Protein AF-A0A520HMT9-F1 (afdb_monomer_lite)

Foldseek 3Di:
DDDDDPPPPPPQPPPPAQDLVVLVVLLVVLLVLLLVLQVVVLPDDDPCNPDDDGSNRVSVVVVVVLVVVQQVVLQVQLVVVPPDPSSVRSSSVSSSVSSNLSSVCSVCSSVVHHRD

Secondary structure (DSSP, 8-state):
----------PPPPTTS--HHHHHHHHHHHHHHHHHHHHHHHTS--TTTTSS--HHHHHHHHHHHHHHHHHHHHHHHHGGGTTSHHHHHHHHHHHHHHHHHHHHHHHHHHTTPPP-

Radius of gyration: 19.1 Å; chains: 1; bounding box: 45×29×65 Å

pLDDT: mean 87.56, std 16.98, range [36.69, 98.88]

Structure (mmCIF, N/CA/C/O backbone):
data_AF-A0A520HMT9-F1
#
_entry.id   AF-A0A520HMT9-F1
#
loop_
_atom_site.group_PDB
_atom_site.id
_atom_site.type_symbol
_atom_site.label_atom_id
_atom_site.label_alt_id
_atom_site.label_comp_id
_atom_site.label_asym_id
_atom_site.label_entity_id
_atom_site.label_seq_id
_atom_site.pdbx_PDB_ins_code
_atom_site.Cartn_x
_atom_site.Cartn_y
_atom_site.Cartn_z
_atom_site.occupancy
_atom_site.B_iso_or_equiv
_atom_site.auth_seq_id
_atom_site.auth_comp_id
_atom_site.auth_asym_id
_atom_site.auth_atom_id
_atom_site.pdbx_PDB_model_num
ATOM 1 N N . MET A 1 1 ? -28.204 15.637 -37.357 1.00 43.72 1 MET A N 1
ATOM 2 C CA . MET A 1 1 ? -26.754 15.341 -37.318 1.00 43.72 1 MET A CA 1
ATOM 3 C C . MET A 1 1 ? -26.450 14.581 -36.034 1.00 43.72 1 MET A C 1
ATOM 5 O O . MET A 1 1 ? -26.127 15.178 -35.021 1.00 43.72 1 MET A O 1
ATOM 9 N N . MET A 1 2 ? -26.650 13.264 -36.069 1.00 44.16 2 MET A N 1
ATOM 10 C CA . MET A 1 2 ? -26.263 12.314 -35.024 1.00 44.16 2 MET A CA 1
ATOM 11 C C . MET A 1 2 ? -25.435 11.247 -35.721 1.00 44.16 2 MET A C 1
ATOM 13 O O . MET A 1 2 ? -26.034 10.404 -36.373 1.00 44.16 2 MET A O 1
ATOM 17 N N . ILE A 1 3 ? -24.105 11.282 -35.621 1.00 45.22 3 ILE A N 1
ATOM 18 C CA . ILE A 1 3 ? -23.273 10.111 -35.923 1.00 45.22 3 ILE A CA 1
ATOM 19 C C . ILE A 1 3 ? -22.079 10.097 -34.953 1.00 45.22 3 ILE A C 1
ATOM 21 O O . ILE A 1 3 ? -21.152 10.888 -35.072 1.00 45.22 3 ILE A O 1
ATOM 25 N N . LEU A 1 4 ? -22.197 9.169 -34.000 1.00 36.69 4 LEU A N 1
ATOM 26 C CA . LEU A 1 4 ? -21.187 8.417 -33.252 1.00 36.69 4 LEU A CA 1
ATOM 27 C C . LEU A 1 4 ? -20.144 9.149 -32.389 1.00 36.69 4 LEU A C 1
ATOM 29 O O . LEU A 1 4 ? -19.078 9.560 -32.834 1.00 36.69 4 LEU A O 1
ATOM 33 N N . ALA A 1 5 ? -20.409 9.087 -31.081 1.00 45.16 5 ALA A N 1
ATOM 34 C CA . ALA A 1 5 ? -19.392 8.970 -30.050 1.00 45.16 5 ALA A CA 1
ATOM 35 C C . ALA A 1 5 ? -18.474 7.775 -30.362 1.00 45.16 5 ALA A C 1
ATOM 37 O O . ALA A 1 5 ? -18.875 6.614 -30.258 1.00 45.16 5 ALA A O 1
ATOM 38 N N . THR A 1 6 ? -17.235 8.062 -30.748 1.00 50.84 6 THR A N 1
ATOM 39 C CA . THR A 1 6 ? -16.147 7.090 -30.754 1.00 50.84 6 THR A CA 1
ATOM 40 C C . THR A 1 6 ? -15.857 6.694 -29.313 1.00 50.84 6 THR A C 1
ATOM 42 O O . THR A 1 6 ? -15.134 7.360 -28.575 1.00 50.84 6 THR A O 1
ATOM 45 N N . LEU A 1 7 ? -16.471 5.580 -28.917 1.00 42.34 7 LEU A N 1
ATOM 46 C CA . LEU A 1 7 ? -16.046 4.749 -27.806 1.00 42.34 7 LEU A CA 1
ATOM 47 C C . LEU A 1 7 ? -14.549 4.461 -28.007 1.00 42.34 7 LEU A C 1
ATOM 49 O O . LEU A 1 7 ? -14.171 3.598 -28.801 1.00 42.34 7 LEU A O 1
ATOM 53 N N . LEU A 1 8 ? -13.681 5.186 -27.301 1.00 47.25 8 LEU A N 1
ATOM 54 C CA . LEU A 1 8 ? -12.356 4.671 -26.998 1.00 47.25 8 LEU A CA 1
ATOM 55 C C . LEU A 1 8 ? -12.604 3.483 -26.06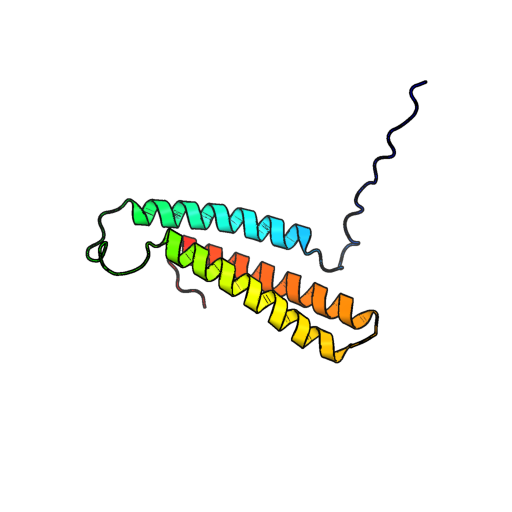8 1.00 47.25 8 LEU A C 1
ATOM 57 O O . LEU A 1 8 ? -12.751 3.630 -24.855 1.00 47.25 8 LEU A O 1
ATOM 61 N N . LEU A 1 9 ? -12.735 2.299 -26.662 1.00 48.59 9 LEU A N 1
ATOM 62 C CA . LEU A 1 9 ? -12.586 1.051 -25.943 1.00 48.59 9 LEU A CA 1
ATOM 63 C C . LEU A 1 9 ? -11.199 1.141 -25.301 1.00 48.59 9 LEU A C 1
ATOM 65 O O . LEU A 1 9 ? -10.186 1.121 -26.001 1.00 48.59 9 LEU A O 1
ATOM 69 N N . ALA A 1 10 ? -11.135 1.325 -23.984 1.00 57.28 10 ALA A N 1
ATOM 70 C CA . ALA A 1 10 ? -9.899 1.116 -23.256 1.00 57.28 10 ALA A CA 1
ATOM 71 C C . ALA A 1 10 ? -9.562 -0.365 -23.444 1.00 57.28 10 ALA A C 1
ATOM 73 O O . ALA A 1 10 ? -10.097 -1.215 -22.735 1.00 57.28 10 ALA A O 1
ATOM 74 N N . ALA A 1 11 ? -8.764 -0.677 -24.468 1.00 58.16 11 ALA A N 1
ATOM 75 C CA . ALA A 1 11 ? -8.310 -2.029 -24.720 1.00 58.16 11 ALA A CA 1
ATOM 76 C C . ALA A 1 11 ? -7.674 -2.529 -23.420 1.00 58.16 11 ALA A C 1
ATOM 78 O O . ALA A 1 11 ? -6.743 -1.913 -22.885 1.00 58.16 11 ALA A O 1
ATOM 79 N N . ALA A 1 12 ? -8.244 -3.599 -22.865 1.00 59.16 12 ALA A N 1
ATOM 80 C CA . ALA A 1 12 ? -7.603 -4.310 -21.778 1.00 59.16 12 ALA A CA 1
ATOM 81 C C . ALA A 1 12 ? -6.196 -4.704 -22.261 1.00 59.16 12 ALA A C 1
ATOM 83 O O . ALA A 1 12 ? -6.040 -5.045 -23.440 1.00 59.16 12 ALA A O 1
ATOM 84 N N . PRO A 1 13 ? -5.163 -4.596 -21.410 1.00 60.22 13 PRO A N 1
ATOM 85 C CA . PRO A 1 13 ? -3.822 -5.001 -21.805 1.00 60.22 13 PRO A CA 1
ATOM 86 C C . PRO A 1 13 ? -3.855 -6.455 -22.315 1.00 60.22 13 PRO A C 1
ATOM 88 O O . PRO A 1 13 ? -4.628 -7.264 -21.792 1.00 60.22 13 PRO A O 1
ATOM 91 N N . PRO A 1 14 ? -3.070 -6.799 -23.350 1.00 60.44 14 PRO A N 1
ATOM 92 C CA . PRO A 1 14 ? -3.039 -8.156 -23.884 1.00 60.44 14 PRO A CA 1
ATOM 93 C C . PRO A 1 14 ? -2.680 -9.159 -22.784 1.00 60.44 14 PRO A C 1
ATOM 95 O O . PRO A 1 14 ? -1.925 -8.851 -21.858 1.00 60.44 14 PRO A O 1
ATOM 98 N N . SER A 1 15 ? -3.236 -10.366 -22.894 1.00 54.28 15 SER A N 1
ATOM 99 C CA . SER A 1 15 ? -3.050 -11.456 -21.937 1.00 54.28 15 SER A CA 1
ATOM 100 C C . SER A 1 15 ? -1.558 -11.682 -21.656 1.00 54.28 15 SER A C 1
ATOM 102 O O . SER A 1 15 ? -0.804 -12.040 -22.556 1.00 54.28 15 SER A O 1
ATOM 104 N N . GLY A 1 16 ? -1.135 -11.436 -20.412 1.00 60.06 16 GLY A N 1
ATOM 105 C CA . GLY A 1 16 ? 0.257 -11.580 -19.967 1.00 60.06 16 GLY A CA 1
ATOM 106 C C . GLY A 1 16 ? 1.010 -10.269 -19.698 1.00 60.06 16 GLY A C 1
ATOM 107 O O . GLY A 1 16 ? 2.069 -10.317 -19.078 1.00 60.06 16 GLY A O 1
ATOM 108 N N . MET A 1 17 ? 0.482 -9.100 -20.084 1.00 69.75 17 MET A N 1
ATOM 109 C CA . MET A 1 17 ? 1.046 -7.818 -19.635 1.00 69.75 17 MET A CA 1
ATOM 110 C C . MET A 1 17 ? 0.599 -7.471 -18.205 1.00 69.75 17 MET A C 1
ATOM 112 O O . MET A 1 17 ? -0.545 -7.759 -17.841 1.00 69.75 17 MET A O 1
ATOM 116 N N . PRO A 1 18 ? 1.451 -6.802 -17.401 1.00 81.56 18 PRO A N 1
ATOM 117 C CA . PRO A 1 18 ? 1.057 -6.297 -16.090 1.00 81.56 18 PRO A CA 1
ATOM 118 C C . PRO A 1 18 ? -0.172 -5.378 -16.185 1.00 81.56 18 PRO A C 1
ATOM 120 O O . PRO A 1 18 ? -0.106 -4.300 -16.777 1.00 81.56 18 PRO A O 1
ATOM 123 N N . ASP A 1 19 ? -1.288 -5.784 -15.574 1.00 91.81 19 ASP A N 1
ATOM 124 C CA . ASP A 1 19 ? -2.497 -4.963 -15.460 1.00 91.81 19 ASP A CA 1
ATOM 125 C C . ASP A 1 19 ? -2.631 -4.389 -14.047 1.00 91.81 19 ASP A C 1
ATOM 127 O O . ASP A 1 19 ? -3.256 -4.971 -13.152 1.00 91.81 19 ASP A O 1
ATOM 131 N N . LEU A 1 20 ? -2.039 -3.210 -13.853 1.00 93.56 20 LEU A N 1
ATOM 132 C CA . LEU A 1 20 ? -2.124 -2.498 -12.582 1.00 93.56 20 LEU A CA 1
ATOM 133 C C . LEU A 1 20 ? -3.560 -2.086 -12.241 1.00 93.56 20 LEU A C 1
ATOM 135 O O . LEU A 1 20 ? -3.918 -2.098 -11.069 1.00 93.56 20 LEU A O 1
ATOM 139 N N . ARG A 1 21 ? -4.416 -1.787 -13.229 1.00 94.69 21 ARG A N 1
ATOM 140 C CA . ARG A 1 21 ? -5.805 -1.389 -12.948 1.00 94.69 21 ARG A CA 1
ATOM 141 C C . ARG A 1 21 ? -6.594 -2.548 -12.358 1.00 94.69 21 ARG A C 1
ATOM 143 O O . ARG A 1 21 ? -7.322 -2.359 -11.386 1.00 94.69 21 ARG A O 1
ATOM 150 N N . ALA A 1 22 ? -6.435 -3.746 -12.918 1.00 95.50 22 ALA A N 1
ATOM 151 C CA . ALA A 1 22 ? -7.073 -4.942 -12.382 1.00 95.50 22 ALA A CA 1
ATOM 152 C C . ALA A 1 22 ? -6.547 -5.291 -10.978 1.00 95.50 22 ALA A C 1
ATOM 154 O O . ALA A 1 22 ? -7.341 -5.632 -10.097 1.00 95.50 22 ALA A O 1
ATOM 155 N N . ALA A 1 23 ? -5.234 -5.180 -10.746 1.00 96.44 23 ALA A N 1
ATOM 156 C CA . ALA A 1 23 ? -4.639 -5.395 -9.426 1.00 96.44 23 ALA A CA 1
ATOM 157 C C . ALA A 1 23 ? -5.145 -4.370 -8.391 1.00 9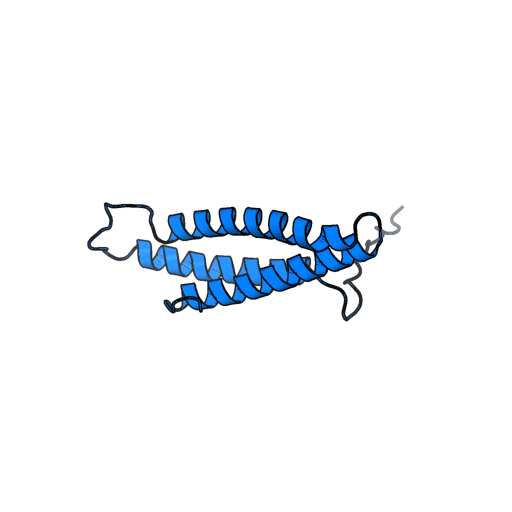6.44 23 ALA A C 1
ATOM 159 O O . ALA A 1 23 ? -5.605 -4.760 -7.317 1.00 96.44 23 ALA A O 1
ATOM 160 N N . ASP A 1 24 ? -5.164 -3.079 -8.735 1.00 97.81 24 ASP A N 1
ATOM 161 C CA . ASP A 1 24 ? -5.676 -2.010 -7.870 1.00 97.81 24 ASP A CA 1
ATOM 162 C C . ASP A 1 24 ? -7.175 -2.175 -7.586 1.00 97.81 24 ASP A C 1
ATOM 164 O O . ASP A 1 24 ? -7.630 -1.919 -6.470 1.00 97.81 24 ASP A O 1
ATOM 168 N N . ALA A 1 25 ? -7.969 -2.645 -8.553 1.00 98.19 25 ALA A N 1
ATOM 169 C CA . ALA A 1 25 ? -9.383 -2.937 -8.327 1.00 98.19 25 ALA A CA 1
ATOM 170 C C . ALA A 1 25 ? -9.574 -4.029 -7.258 1.00 98.19 25 ALA A C 1
ATOM 172 O O . ALA A 1 25 ? -10.402 -3.866 -6.354 1.00 98.19 25 ALA A O 1
ATOM 173 N N . ARG A 1 26 ? -8.773 -5.107 -7.311 1.00 98.25 26 ARG A N 1
ATOM 174 C CA . ARG A 1 26 ? -8.774 -6.171 -6.289 1.00 98.25 26 ARG A CA 1
ATOM 175 C C . ARG A 1 26 ? -8.318 -5.649 -4.928 1.00 98.25 26 ARG A C 1
ATOM 177 O O . ARG A 1 26 ? -8.988 -5.916 -3.928 1.00 98.25 26 ARG A O 1
ATOM 184 N N . LEU A 1 27 ? -7.231 -4.879 -4.893 1.00 98.69 27 LEU A N 1
ATOM 185 C CA . LEU A 1 27 ? -6.720 -4.245 -3.677 1.00 98.69 27 LEU A CA 1
ATOM 186 C C . LEU A 1 27 ? -7.781 -3.346 -3.039 1.00 98.69 27 LEU A C 1
ATOM 188 O O . LEU A 1 27 ? -8.050 -3.472 -1.850 1.00 98.69 27 LEU A O 1
ATOM 192 N N . ASN A 1 28 ? -8.426 -2.477 -3.815 1.00 98.69 28 ASN A N 1
ATOM 193 C CA . ASN A 1 28 ? -9.427 -1.541 -3.308 1.00 98.69 28 ASN A CA 1
ATOM 194 C C . ASN A 1 28 ? -10.685 -2.249 -2.796 1.00 98.69 28 ASN A C 1
ATOM 196 O O . ASN A 1 28 ? -11.253 -1.837 -1.782 1.00 98.69 28 ASN A O 1
ATOM 200 N N . ALA A 1 29 ? -11.124 -3.317 -3.469 1.00 98.75 29 ALA A N 1
ATOM 201 C CA . ALA A 1 29 ? -12.214 -4.154 -2.976 1.00 98.75 29 ALA A CA 1
ATOM 202 C C . ALA A 1 29 ? -11.860 -4.779 -1.621 1.00 98.75 29 ALA A C 1
ATOM 204 O O . ALA A 1 29 ? -12.638 -4.674 -0.671 1.00 98.75 29 ALA A O 1
ATOM 205 N N . GLN A 1 30 ? -10.657 -5.343 -1.509 1.00 98.81 30 GLN A N 1
ATOM 206 C CA . GLN A 1 30 ? -10.190 -5.933 -0.264 1.00 98.81 30 GLN A CA 1
ATOM 207 C C . GLN A 1 30 ? -9.992 -4.888 0.843 1.00 98.81 30 GLN A C 1
ATOM 209 O O . GLN A 1 30 ? -10.412 -5.116 1.971 1.00 98.81 30 GLN A O 1
ATOM 214 N N . TYR A 1 31 ? -9.407 -3.730 0.536 1.00 98.69 31 TYR A N 1
ATOM 215 C CA . TYR A 1 31 ? -9.202 -2.640 1.490 1.00 98.69 31 TYR A CA 1
ATOM 216 C C . TYR A 1 31 ? -10.521 -2.194 2.123 1.00 98.69 31 TYR A C 1
ATOM 218 O O . TYR A 1 31 ? -10.585 -2.024 3.338 1.00 98.69 31 TYR A O 1
ATOM 226 N N . ARG A 1 32 ? -11.599 -2.070 1.334 1.00 98.88 32 ARG A N 1
ATOM 227 C CA . ARG A 1 32 ? -12.934 -1.752 1.868 1.00 98.88 32 ARG A CA 1
ATOM 228 C C . ARG A 1 32 ? -13.440 -2.824 2.832 1.00 98.88 32 ARG A C 1
ATOM 230 O O . ARG A 1 32 ? -13.957 -2.471 3.890 1.00 98.88 32 ARG A O 1
ATOM 237 N N . ALA A 1 33 ? -13.268 -4.102 2.496 1.00 98.69 33 ALA A N 1
ATOM 238 C CA . ALA A 1 33 ? -13.661 -5.209 3.367 1.00 98.69 33 ALA A CA 1
ATOM 239 C C . ALA A 1 33 ? -12.857 -5.217 4.681 1.00 98.69 33 ALA A C 1
ATOM 241 O O . ALA A 1 33 ? -13.435 -5.315 5.762 1.00 98.69 33 ALA A O 1
ATOM 242 N N . THR A 1 34 ? -11.537 -5.034 4.606 1.00 98.62 34 THR A N 1
ATOM 243 C CA . THR A 1 34 ? -10.670 -4.965 5.788 1.00 98.62 34 THR A CA 1
ATOM 244 C C . THR A 1 34 ? -10.983 -3.734 6.643 1.00 98.62 34 THR A C 1
ATOM 246 O O . THR A 1 34 ? -11.085 -3.854 7.859 1.00 98.62 34 THR A O 1
ATOM 249 N N . MET A 1 35 ? -11.216 -2.563 6.040 1.00 98.62 35 MET A N 1
ATOM 250 C CA . MET A 1 35 ? -11.619 -1.349 6.764 1.00 98.62 35 MET A CA 1
ATOM 251 C C . MET A 1 35 ? -12.961 -1.502 7.479 1.00 98.62 35 MET A C 1
ATOM 253 O O . MET A 1 35 ? -13.117 -0.982 8.582 1.00 98.62 35 MET A O 1
ATOM 257 N N .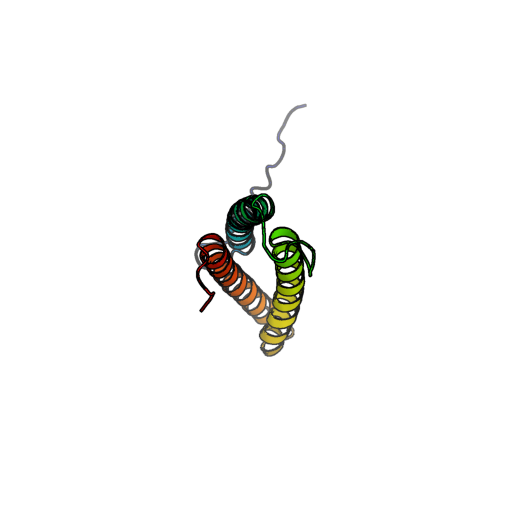 ALA A 1 36 ? -13.930 -2.193 6.872 1.00 98.50 36 ALA A N 1
ATOM 258 C CA . ALA A 1 36 ? -15.204 -2.480 7.524 1.00 98.50 36 ALA A CA 1
ATOM 259 C C . ALA A 1 36 ? -15.003 -3.333 8.788 1.00 98.50 36 ALA A C 1
ATOM 261 O O . ALA A 1 36 ? -15.568 -3.020 9.833 1.00 98.50 36 ALA A O 1
ATOM 262 N N . GLU A 1 37 ? -14.135 -4.344 8.723 1.00 97.62 37 GLU A N 1
ATOM 263 C CA . GLU A 1 37 ? -13.778 -5.162 9.885 1.00 97.62 37 GLU A CA 1
ATOM 264 C C . GLU A 1 37 ? -13.020 -4.362 10.956 1.00 97.62 37 GLU A C 1
ATOM 266 O O . GLU A 1 37 ? -13.355 -4.458 12.133 1.00 97.62 37 GLU A O 1
ATOM 271 N N . MET A 1 38 ? -12.056 -3.513 10.580 1.00 96.75 38 MET A N 1
ATOM 272 C CA . MET A 1 38 ? -11.357 -2.658 11.552 1.00 96.75 38 MET A CA 1
ATOM 273 C C . MET A 1 38 ? -12.324 -1.704 12.266 1.00 96.75 38 MET A C 1
ATOM 275 O O . MET A 1 38 ? -12.260 -1.560 13.481 1.00 96.75 38 MET A O 1
ATOM 279 N N . ARG A 1 39 ? -13.284 -1.116 11.540 1.00 96.44 39 ARG A N 1
ATOM 280 C CA . ARG A 1 39 ? -14.337 -0.278 12.140 1.00 96.44 39 ARG A CA 1
ATOM 281 C C . ARG A 1 39 ? -15.256 -1.065 13.071 1.00 96.44 39 ARG A C 1
ATOM 283 O O . ARG A 1 39 ? -15.684 -0.535 14.090 1.00 96.44 39 ARG A O 1
ATOM 290 N N . ARG A 1 40 ? -15.553 -2.328 12.747 1.00 95.81 40 ARG A N 1
ATOM 291 C CA . ARG A 1 40 ? -16.310 -3.218 13.638 1.00 95.81 40 ARG A CA 1
ATOM 292 C C . ARG A 1 40 ? -15.547 -3.473 14.943 1.00 95.81 40 ARG A C 1
ATOM 294 O O . ARG A 1 40 ? -16.169 -3.498 15.998 1.00 95.81 40 ARG A O 1
ATOM 301 N N . ARG A 1 41 ? -14.219 -3.636 14.883 1.00 93.06 41 ARG A N 1
ATOM 302 C CA . ARG A 1 41 ? -13.359 -3.787 16.073 1.00 93.06 41 ARG A CA 1
ATOM 303 C C . ARG A 1 41 ? -13.269 -2.509 16.898 1.00 93.06 41 ARG A C 1
ATOM 305 O O . ARG A 1 41 ? -13.333 -2.594 18.119 1.00 93.06 41 ARG A O 1
ATOM 312 N N . ASP A 1 42 ? -13.189 -1.357 16.238 1.00 92.94 42 ASP A N 1
ATOM 313 C CA . ASP A 1 42 ? -13.202 -0.042 16.894 1.00 92.94 42 ASP A CA 1
ATOM 314 C C . ASP A 1 42 ? -14.506 0.217 17.670 1.00 92.94 42 ASP A C 1
ATOM 316 O O . ASP A 1 42 ? -14.503 0.960 18.645 1.00 92.94 42 ASP A O 1
ATOM 320 N N . ALA A 1 43 ? -15.623 -0.395 17.261 1.00 93.44 43 ALA A N 1
ATOM 321 C CA . ALA A 1 43 ? -16.908 -0.269 17.952 1.00 93.44 43 ALA A CA 1
ATOM 322 C C . ALA A 1 43 ? -17.041 -1.171 19.197 1.00 93.44 43 ALA A C 1
ATOM 324 O O . ALA A 1 43 ? -17.970 -0.987 19.984 1.00 93.44 43 ALA A O 1
ATOM 325 N N . ALA A 1 44 ? -16.160 -2.160 19.372 1.00 89.75 44 ALA A N 1
ATOM 326 C CA . ALA A 1 44 ? -16.155 -3.009 20.559 1.00 89.75 44 ALA A CA 1
ATOM 327 C C . ALA A 1 44 ? -15.411 -2.310 21.713 1.00 89.75 44 ALA A C 1
ATOM 329 O O . ALA A 1 44 ? -14.432 -1.612 21.455 1.00 89.75 44 ALA A O 1
ATOM 330 N N . PRO A 1 45 ? -15.813 -2.507 22.984 1.00 85.94 45 PRO A N 1
ATOM 331 C CA . PRO A 1 45 ? -15.040 -2.019 24.122 1.00 85.94 45 PRO A CA 1
ATOM 332 C C . PRO A 1 45 ? -13.614 -2.580 24.084 1.00 85.94 45 PRO A C 1
ATOM 334 O O . PRO A 1 45 ? -13.434 -3.798 24.086 1.00 85.94 45 PRO A O 1
ATOM 337 N N . GLN A 1 46 ? -12.614 -1.697 24.052 1.00 78.88 46 GLN A N 1
ATOM 338 C CA . GLN A 1 46 ? -11.201 -2.074 24.101 1.00 78.88 46 GLN A CA 1
ATOM 339 C C . GLN A 1 46 ? -10.603 -1.655 25.454 1.00 78.88 46 GLN A C 1
ATOM 341 O O . GLN A 1 46 ? -10.839 -0.521 25.882 1.00 78.88 46 GLN A O 1
ATOM 346 N N . PRO A 1 47 ? -9.829 -2.524 26.131 1.00 77.62 47 PRO A N 1
ATOM 347 C CA . PRO A 1 47 ? -9.191 -2.201 27.414 1.00 77.62 47 PRO A CA 1
ATOM 348 C C . PRO A 1 47 ? -8.247 -0.989 27.349 1.00 77.62 47 PRO A C 1
ATOM 350 O O . PRO A 1 47 ? -8.014 -0.331 28.358 1.00 77.62 47 PRO A O 1
ATOM 353 N N . ASP A 1 48 ? -7.718 -0.702 26.162 1.00 74.62 48 ASP A N 1
ATOM 354 C CA . ASP A 1 48 ? -6.698 0.299 25.850 1.00 74.62 48 ASP A CA 1
ATOM 355 C C . ASP A 1 48 ? -7.208 1.387 24.885 1.00 74.62 48 ASP A C 1
ATOM 357 O O . ASP A 1 48 ? -6.414 2.098 24.272 1.00 74.62 48 ASP A O 1
ATOM 361 N N . ALA A 1 49 ? -8.532 1.562 24.768 1.00 69.44 49 ALA A N 1
ATOM 362 C CA . ALA A 1 49 ? -9.165 2.475 23.806 1.00 69.44 49 ALA A CA 1
ATOM 363 C C . ALA A 1 49 ? -8.678 3.941 23.873 1.00 69.44 49 ALA A C 1
ATOM 365 O O . ALA A 1 49 ? -8.929 4.718 22.954 1.00 69.44 49 ALA A O 1
ATOM 366 N N . THR A 1 50 ? -8.025 4.346 24.966 1.00 72.25 50 THR A N 1
ATOM 367 C CA . THR A 1 50 ? -7.509 5.705 25.183 1.00 72.25 50 THR A CA 1
ATOM 368 C C . THR A 1 50 ? -6.036 5.875 24.806 1.00 72.25 50 THR A C 1
ATOM 370 O O . THR A 1 50 ? -5.539 7.002 24.806 1.00 72.25 50 THR A O 1
ATOM 373 N N . THR A 1 51 ? -5.326 4.799 24.462 1.00 78.81 51 THR A N 1
ATOM 374 C CA . THR A 1 51 ? -3.896 4.830 24.140 1.00 78.81 51 THR A CA 1
ATOM 375 C C . THR A 1 51 ? -3.648 4.432 22.687 1.00 78.81 51 THR A C 1
ATOM 377 O O . THR A 1 51 ? -3.638 3.255 22.351 1.00 78.81 51 THR A O 1
ATOM 380 N N . GLY A 1 52 ? -3.383 5.420 21.826 1.00 83.69 52 GLY A N 1
ATOM 381 C CA . GLY A 1 52 ? -2.967 5.200 20.435 1.00 83.69 52 GLY A CA 1
ATOM 382 C C . GLY A 1 52 ? -4.085 5.327 19.387 1.00 83.69 52 GLY A C 1
ATOM 383 O O . GLY A 1 52 ? -5.201 5.735 19.708 1.00 83.69 52 GLY A O 1
ATOM 384 N N . PRO A 1 53 ? -3.770 5.067 18.102 1.00 90.44 53 PRO A N 1
ATOM 385 C CA . PRO A 1 53 ? -4.746 5.124 17.018 1.00 90.44 53 PRO A CA 1
ATOM 386 C C . PRO A 1 53 ? -5.731 3.951 17.083 1.00 90.44 53 PRO A C 1
ATOM 388 O O . PRO A 1 53 ? -5.364 2.840 17.458 1.00 90.44 53 PRO A O 1
ATOM 391 N N . SER A 1 54 ? -6.956 4.173 16.606 1.00 92.81 54 SER A N 1
ATOM 392 C CA . SER A 1 54 ? -7.927 3.099 16.367 1.00 92.81 54 SER A CA 1
ATOM 393 C C . SER A 1 54 ? -7.417 2.103 15.310 1.00 92.81 54 SER A C 1
ATOM 395 O O . SER A 1 54 ? -6.549 2.438 14.493 1.00 92.81 54 SER A O 1
ATOM 397 N N . TYR A 1 55 ? -7.996 0.902 15.241 1.00 94.06 55 TYR A N 1
ATOM 398 C CA . TYR A 1 55 ? -7.678 -0.088 14.206 1.00 94.06 55 TYR A CA 1
ATOM 399 C C . TYR A 1 55 ? -7.852 0.497 12.797 1.00 94.06 55 TYR A C 1
ATOM 401 O O . TYR A 1 55 ? -6.998 0.312 11.924 1.00 94.06 55 TYR A O 1
ATOM 409 N N . ALA A 1 56 ? -8.941 1.236 12.555 1.00 96.31 56 ALA A N 1
ATOM 410 C CA . ALA A 1 56 ? -9.193 1.874 11.266 1.00 96.31 56 ALA A CA 1
ATOM 411 C C . ALA A 1 56 ? -8.180 2.989 10.951 1.00 96.31 56 ALA A C 1
ATOM 413 O O . ALA A 1 56 ? -7.749 3.120 9.801 1.00 96.31 56 ALA A O 1
ATOM 414 N N . GLN A 1 57 ? -7.785 3.783 11.953 1.00 96.44 57 GLN A N 1
ATOM 415 C CA . GLN A 1 57 ? -6.770 4.830 11.793 1.00 96.44 57 GLN A CA 1
ATOM 416 C C . GLN A 1 57 ? -5.395 4.231 11.479 1.00 96.44 57 GLN A C 1
ATOM 418 O O . GLN A 1 57 ? -4.745 4.668 10.527 1.00 96.44 57 GLN A O 1
ATOM 423 N N . ALA A 1 58 ? -4.989 3.195 12.216 1.00 96.44 58 ALA A N 1
ATOM 424 C CA . ALA A 1 58 ? -3.736 2.484 11.994 1.00 96.44 58 ALA A CA 1
ATOM 425 C C . ALA A 1 58 ? -3.687 1.841 10.598 1.00 96.44 58 ALA A C 1
ATOM 427 O O . ALA A 1 58 ? -2.697 1.989 9.880 1.00 96.44 58 ALA A O 1
ATOM 428 N N . LEU A 1 59 ? -4.773 1.191 10.159 1.00 97.75 59 LEU A N 1
ATOM 429 C CA . LEU A 1 59 ? -4.844 0.590 8.824 1.00 97.75 59 LEU A CA 1
ATOM 430 C C . LEU A 1 59 ? -4.767 1.638 7.703 1.00 97.75 59 LEU A C 1
ATOM 432 O O . LEU A 1 59 ? -4.087 1.418 6.699 1.00 97.75 59 LEU A O 1
ATOM 436 N N . LEU A 1 60 ? -5.457 2.773 7.852 1.00 98.50 60 LEU A N 1
ATOM 437 C CA . LEU A 1 60 ? -5.403 3.866 6.878 1.00 98.50 60 LEU A CA 1
ATOM 438 C C . LEU A 1 60 ? -3.983 4.425 6.741 1.00 98.50 60 LEU A C 1
ATOM 440 O O . LEU A 1 60 ? -3.501 4.622 5.623 1.00 98.50 60 LEU A O 1
ATOM 444 N N . ASP A 1 61 ? -3.321 4.676 7.866 1.00 98.50 61 ASP A N 1
ATOM 445 C CA . ASP A 1 61 ? -1.953 5.177 7.8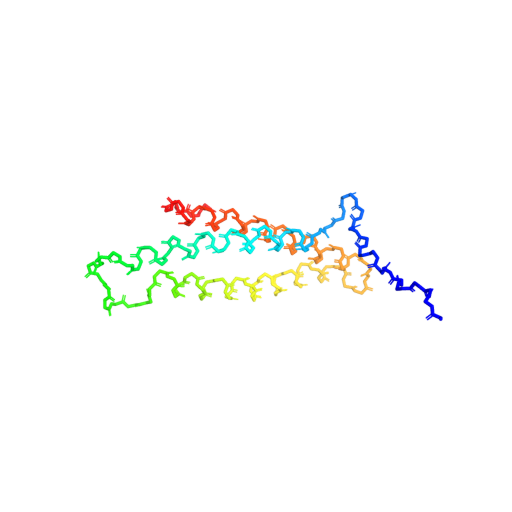86 1.00 98.50 61 ASP A CA 1
ATOM 446 C C . ASP A 1 61 ? -0.971 4.174 7.257 1.00 98.50 61 ASP A C 1
ATOM 448 O O . ASP A 1 61 ? -0.210 4.533 6.353 1.00 98.50 61 ASP A O 1
ATOM 452 N N . ALA A 1 62 ? -1.071 2.895 7.633 1.00 98.38 62 ALA A N 1
ATOM 453 C CA . ALA A 1 62 ? -0.278 1.822 7.041 1.00 98.38 62 ALA A CA 1
ATOM 454 C C . ALA A 1 62 ? -0.476 1.733 5.520 1.00 98.38 62 ALA A C 1
ATOM 456 O O . ALA A 1 62 ? 0.493 1.590 4.777 1.00 98.38 62 ALA A O 1
ATOM 457 N N . GLN A 1 63 ? -1.713 1.862 5.029 1.00 98.69 63 GLN A N 1
ATOM 458 C CA . GLN A 1 63 ? -1.996 1.809 3.595 1.00 98.69 63 GLN A CA 1
ATOM 459 C C . GLN A 1 63 ? -1.379 2.991 2.833 1.00 98.69 63 GLN A C 1
ATOM 461 O O . GLN A 1 63 ? -0.838 2.798 1.746 1.00 98.69 63 GLN A O 1
ATOM 466 N N . ARG A 1 64 ? -1.411 4.204 3.400 1.00 98.75 64 ARG A N 1
ATOM 467 C CA . ARG A 1 64 ? -0.775 5.390 2.797 1.00 98.75 64 ARG A CA 1
ATOM 468 C C . ARG A 1 64 ? 0.740 5.237 2.717 1.00 98.75 64 ARG A C 1
ATOM 470 O O . ARG A 1 64 ? 1.324 5.483 1.663 1.00 98.75 64 ARG A O 1
ATOM 477 N N . LYS A 1 65 ? 1.362 4.783 3.808 1.00 98.75 65 LYS A N 1
ATOM 478 C CA . LYS A 1 65 ? 2.804 4.508 3.854 1.00 98.75 65 LYS A CA 1
ATOM 479 C C . LYS A 1 65 ? 3.199 3.401 2.876 1.00 98.75 65 LYS A C 1
ATOM 481 O O . LYS A 1 65 ? 4.200 3.536 2.178 1.00 98.75 65 LYS A O 1
ATOM 486 N N . TRP A 1 66 ? 2.382 2.354 2.762 1.00 98.75 66 TRP A N 1
ATOM 487 C CA . TRP A 1 66 ? 2.603 1.271 1.807 1.00 98.75 66 TRP A CA 1
ATOM 488 C C . TRP A 1 66 ? 2.594 1.755 0.350 1.00 98.75 66 TRP A C 1
ATOM 490 O O . TRP A 1 66 ? 3.457 1.336 -0.413 1.00 98.75 66 TRP A O 1
ATOM 500 N N . ILE A 1 67 ? 1.686 2.660 -0.043 1.00 98.69 67 ILE A N 1
ATOM 501 C CA . ILE A 1 67 ? 1.672 3.222 -1.410 1.00 98.69 67 ILE A CA 1
ATOM 502 C C . ILE A 1 67 ? 2.982 3.964 -1.700 1.00 98.69 67 ILE A C 1
ATOM 504 O O . ILE A 1 67 ? 3.610 3.720 -2.729 1.00 98.69 67 ILE A O 1
ATOM 508 N N . ALA A 1 68 ? 3.420 4.826 -0.776 1.00 98.69 68 ALA A N 1
ATOM 509 C CA . ALA A 1 68 ? 4.673 5.564 -0.926 1.00 98.69 68 ALA A CA 1
ATOM 510 C C . ALA A 1 68 ? 5.880 4.617 -1.043 1.00 98.69 68 ALA A C 1
ATOM 512 O O . ALA A 1 68 ? 6.725 4.794 -1.922 1.00 98.69 68 ALA A O 1
ATOM 513 N N . PHE A 1 69 ? 5.926 3.576 -0.205 1.00 98.75 69 PHE A N 1
ATOM 514 C CA . PHE A 1 69 ? 6.945 2.533 -0.281 1.00 98.75 69 PHE A CA 1
ATOM 515 C C . PHE A 1 69 ? 6.907 1.783 -1.616 1.00 98.75 69 PHE A C 1
ATOM 517 O O . PHE A 1 69 ? 7.940 1.668 -2.268 1.00 98.75 69 PHE A O 1
ATOM 524 N N . ARG A 1 70 ? 5.732 1.311 -2.053 1.00 98.69 70 ARG A N 1
ATOM 525 C CA . ARG A 1 70 ? 5.545 0.597 -3.323 1.00 98.69 70 ARG A CA 1
ATOM 526 C C . ARG A 1 70 ? 6.084 1.411 -4.490 1.00 98.69 70 ARG A C 1
ATOM 528 O O . ARG A 1 70 ? 6.851 0.894 -5.298 1.00 98.69 70 ARG A O 1
ATOM 535 N N . ASP A 1 71 ? 5.688 2.673 -4.578 1.00 98.44 71 ASP A N 1
ATOM 536 C CA . ASP A 1 71 ? 6.028 3.512 -5.719 1.00 98.44 71 ASP A CA 1
ATOM 537 C C . ASP A 1 71 ? 7.534 3.826 -5.754 1.00 98.44 71 ASP A C 1
ATOM 539 O O . ASP A 1 71 ? 8.146 3.742 -6.822 1.00 98.44 71 ASP A O 1
ATOM 543 N N . ALA A 1 72 ? 8.149 4.103 -4.596 1.00 98.69 72 ALA A N 1
ATOM 544 C CA . ALA A 1 72 ? 9.593 4.313 -4.476 1.00 98.69 72 ALA A CA 1
ATOM 545 C C . ALA A 1 72 ? 10.395 3.031 -4.764 1.00 98.69 72 ALA A C 1
ATOM 547 O O . ALA A 1 72 ? 11.363 3.056 -5.526 1.00 98.69 72 ALA A O 1
ATOM 548 N N . ASN A 1 73 ? 9.964 1.897 -4.209 1.00 98.56 73 ASN A N 1
ATOM 549 C CA . ASN A 1 73 ? 10.596 0.600 -4.423 1.00 98.56 73 ASN A CA 1
ATOM 550 C C . ASN A 1 73 ? 10.539 0.191 -5.901 1.00 98.56 73 ASN A C 1
ATOM 552 O O . ASN A 1 73 ? 11.558 -0.157 -6.490 1.00 98.56 73 ASN A O 1
ATOM 556 N N . CYS A 1 74 ? 9.371 0.299 -6.537 1.00 98.12 74 CYS A N 1
ATOM 557 C CA . CYS A 1 74 ? 9.225 -0.071 -7.941 1.00 98.12 74 CYS A CA 1
ATOM 558 C C . CYS A 1 74 ? 9.950 0.875 -8.901 1.00 98.12 74 CYS A C 1
ATOM 560 O O . CYS A 1 74 ? 10.338 0.443 -9.985 1.00 98.12 74 CYS A O 1
ATOM 562 N N . LEU A 1 75 ? 10.164 2.140 -8.525 1.00 97.25 75 LEU A N 1
ATOM 563 C CA . LEU A 1 75 ? 11.062 3.024 -9.268 1.00 97.25 75 LEU A CA 1
ATOM 564 C C . LEU A 1 75 ? 12.517 2.543 -9.171 1.00 97.25 75 LEU A C 1
ATOM 566 O O . LEU A 1 75 ? 13.193 2.463 -10.193 1.00 97.25 75 LEU A O 1
ATOM 570 N N . SER A 1 76 ? 12.969 2.175 -7.968 1.00 98.06 76 SER A N 1
ATOM 571 C CA . SER A 1 76 ? 14.317 1.639 -7.736 1.00 98.06 76 SER A CA 1
ATOM 572 C C . SER A 1 76 ? 14.582 0.369 -8.554 1.00 98.06 76 SER A C 1
ATOM 574 O O . SER A 1 76 ? 15.581 0.290 -9.262 1.00 98.06 76 SER A O 1
ATOM 576 N N . VAL A 1 77 ? 13.645 -0.587 -8.549 1.00 97.25 77 VAL A N 1
ATOM 577 C CA . VAL A 1 77 ? 13.737 -1.826 -9.350 1.00 97.25 77 VAL A CA 1
ATOM 578 C C . VAL A 1 77 ? 13.827 -1.529 -10.850 1.00 97.25 77 VAL A C 1
ATOM 580 O O . VAL A 1 77 ? 14.587 -2.161 -11.578 1.00 97.25 77 VAL A O 1
ATOM 583 N N . ALA A 1 78 ? 13.071 -0.544 -11.334 1.00 97.06 78 ALA A N 1
ATOM 584 C CA . ALA A 1 78 ? 13.049 -0.206 -12.752 1.00 97.06 78 ALA A CA 1
ATOM 585 C C . ALA A 1 78 ? 14.355 0.436 -13.248 1.00 97.06 78 ALA A C 1
ATOM 587 O O . ALA A 1 78 ? 14.664 0.337 -14.436 1.00 97.06 78 ALA A O 1
ATOM 588 N N . TYR A 1 79 ? 15.130 1.066 -12.357 1.00 95.56 79 TYR A N 1
ATOM 589 C CA . TYR A 1 79 ? 16.358 1.780 -12.718 1.00 95.56 79 TYR A CA 1
ATOM 590 C C . TYR A 1 79 ? 17.461 0.880 -13.277 1.00 95.56 79 TYR A C 1
ATOM 592 O O . TYR A 1 79 ? 18.322 1.391 -13.990 1.00 95.56 79 TYR A O 1
ATOM 600 N N . GLU A 1 80 ? 17.404 -0.434 -13.044 1.00 93.62 80 GLU A N 1
ATOM 601 C CA . GLU A 1 80 ? 18.262 -1.409 -13.734 1.00 93.62 80 GLU A CA 1
ATOM 602 C C . GLU A 1 80 ? 18.155 -1.285 -15.270 1.00 93.62 80 GLU A C 1
ATOM 604 O O . GLU A 1 80 ? 19.131 -1.487 -15.986 1.00 93.62 80 GLU A O 1
ATOM 609 N N . TYR A 1 81 ? 16.992 -0.867 -15.779 1.00 95.25 81 TYR A N 1
ATOM 610 C CA . TYR A 1 81 ? 16.672 -0.803 -17.209 1.00 95.25 81 TYR A CA 1
ATOM 611 C C . TYR A 1 81 ? 16.549 0.632 -17.746 1.00 95.25 81 TYR A C 1
ATOM 613 O O . TYR A 1 81 ? 15.905 0.852 -18.780 1.00 95.25 81 TYR A O 1
ATOM 621 N N . ARG A 1 82 ? 17.110 1.612 -17.023 1.00 94.19 82 ARG A N 1
ATOM 622 C CA . ARG A 1 82 ? 16.888 3.048 -17.245 1.00 94.19 82 ARG A CA 1
ATOM 623 C C . ARG A 1 82 ? 17.019 3.462 -18.718 1.00 94.19 82 ARG A C 1
ATOM 625 O O . ARG A 1 82 ? 18.015 3.174 -19.376 1.00 94.19 82 ARG A O 1
ATOM 632 N N . GLY A 1 83 ? 16.041 4.230 -19.201 1.00 91.19 83 GLY A N 1
ATOM 633 C CA . GLY A 1 83 ? 16.037 4.849 -20.532 1.00 91.19 83 GLY A CA 1
ATOM 634 C C . GLY A 1 83 ? 15.467 3.966 -21.647 1.00 91.19 83 GLY A C 1
ATOM 635 O O . GLY A 1 83 ? 15.252 4.453 -22.756 1.00 91.19 83 GLY A O 1
ATOM 636 N N . GLY A 1 84 ? 15.176 2.692 -21.365 1.00 92.31 84 GLY A N 1
ATOM 637 C CA . GLY A 1 84 ? 14.595 1.747 -22.318 1.00 92.31 84 GLY A CA 1
ATOM 638 C C . GLY A 1 84 ? 13.103 1.474 -22.102 1.00 92.31 84 GLY A C 1
ATOM 639 O O . GLY A 1 84 ? 12.497 1.838 -21.096 1.00 92.31 84 GLY A O 1
ATOM 640 N N . SER A 1 85 ? 12.484 0.750 -23.038 1.00 90.81 85 SER A N 1
ATOM 641 C CA . SER A 1 85 ? 11.127 0.204 -22.859 1.00 90.81 85 SER A CA 1
ATOM 642 C C . SER A 1 85 ? 11.043 -0.809 -21.708 1.00 90.81 85 SER A C 1
ATOM 644 O O . SER A 1 85 ? 9.989 -0.927 -21.077 1.00 90.81 85 SER A O 1
ATOM 646 N N . ALA A 1 86 ? 12.153 -1.489 -21.405 1.00 93.69 86 ALA A N 1
ATOM 647 C CA . ALA A 1 86 ? 12.269 -2.442 -20.306 1.00 93.69 86 ALA A CA 1
ATOM 648 C C . ALA A 1 86 ? 12.088 -1.793 -18.920 1.00 93.69 86 ALA A C 1
ATOM 650 O O . ALA A 1 86 ? 11.517 -2.431 -18.042 1.00 93.69 86 ALA A O 1
ATOM 651 N N . GLU A 1 87 ? 12.443 -0.513 -18.735 1.00 95.31 87 GLU A N 1
ATOM 652 C CA . GLU A 1 87 ? 12.183 0.230 -17.487 1.00 95.31 87 GLU A CA 1
ATOM 653 C C . GLU A 1 87 ? 10.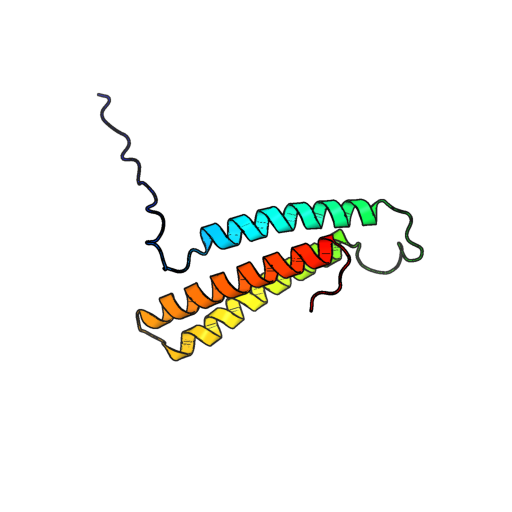688 0.276 -17.163 1.00 95.31 87 GLU A C 1
ATOM 655 O O . GLU A 1 87 ? 10.264 -0.052 -16.054 1.00 95.31 87 GLU A O 1
ATOM 660 N N . ARG A 1 88 ? 9.859 0.625 -18.154 1.00 91.56 88 ARG A N 1
ATOM 661 C CA . ARG A 1 88 ? 8.401 0.698 -17.977 1.00 91.56 88 ARG A CA 1
ATOM 662 C C . ARG A 1 88 ? 7.798 -0.670 -17.683 1.00 91.56 88 ARG A C 1
ATOM 664 O O . ARG A 1 88 ? 6.929 -0.769 -16.818 1.00 91.56 88 ARG A O 1
ATOM 671 N N . LEU A 1 89 ? 8.257 -1.703 -18.391 1.00 92.94 89 LEU A N 1
ATOM 672 C CA . LEU A 1 89 ? 7.796 -3.072 -18.178 1.00 92.94 89 LEU A CA 1
ATOM 673 C C . LEU A 1 89 ? 8.180 -3.570 -16.778 1.00 92.94 89 LEU A C 1
ATOM 675 O O . LEU A 1 89 ? 7.310 -4.035 -16.047 1.00 92.94 89 LEU A O 1
ATOM 679 N N . SER A 1 90 ? 9.445 -3.399 -16.380 1.00 95.69 90 SER A N 1
ATOM 680 C CA . SER A 1 90 ? 9.958 -3.771 -15.055 1.00 95.69 90 SER A CA 1
ATOM 681 C C . SER A 1 90 ? 9.182 -3.069 -13.935 1.00 95.69 90 SER A C 1
ATOM 683 O O . SER A 1 90 ? 8.650 -3.723 -13.031 1.00 95.69 90 SER A O 1
ATOM 685 N N . ARG A 1 91 ? 8.984 -1.746 -14.053 1.00 96.44 91 ARG A N 1
ATOM 686 C CA . ARG A 1 91 ? 8.177 -0.973 -13.098 1.00 96.44 91 ARG A CA 1
ATOM 687 C C . ARG A 1 91 ? 6.741 -1.488 -13.010 1.00 96.44 91 ARG A C 1
ATOM 689 O O . ARG A 1 91 ? 6.223 -1.665 -11.910 1.00 96.44 91 ARG A O 1
ATOM 696 N N . GLY A 1 92 ? 6.096 -1.724 -14.153 1.00 95.44 92 GLY A N 1
ATOM 697 C CA . GLY A 1 92 ? 4.721 -2.224 -14.220 1.00 95.44 92 GLY A CA 1
ATOM 698 C C . GLY A 1 92 ? 4.556 -3.584 -13.540 1.00 95.44 92 GLY A C 1
ATOM 699 O O . GLY A 1 92 ? 3.640 -3.762 -12.736 1.00 95.44 92 GLY A O 1
ATOM 700 N N . THR A 1 93 ? 5.478 -4.515 -13.796 1.00 96.31 93 THR A N 1
ATOM 701 C CA . THR A 1 93 ? 5.500 -5.840 -13.158 1.00 96.31 93 THR A CA 1
ATOM 702 C C . THR A 1 93 ? 5.665 -5.736 -11.642 1.00 96.31 93 THR A C 1
ATOM 704 O O . THR A 1 93 ? 4.924 -6.387 -10.903 1.00 96.31 93 THR A O 1
ATOM 707 N N . CYS A 1 94 ? 6.575 -4.880 -11.164 1.00 98.19 94 CYS A N 1
ATOM 708 C CA . CYS A 1 94 ? 6.747 -4.634 -9.730 1.00 98.19 94 CYS A CA 1
ATOM 709 C C . CYS A 1 94 ? 5.457 -4.112 -9.081 1.00 98.19 94 CYS A C 1
ATOM 711 O O . CYS A 1 94 ? 5.012 -4.650 -8.063 1.00 98.19 94 CYS A O 1
ATOM 713 N N . LEU A 1 95 ? 4.819 -3.108 -9.696 1.00 98.31 95 LEU A N 1
ATOM 714 C CA . LEU A 1 95 ? 3.593 -2.501 -9.171 1.00 98.31 95 LEU A CA 1
ATOM 715 C C . LEU A 1 95 ? 2.464 -3.530 -9.038 1.00 98.31 95 LEU A C 1
ATOM 717 O O . LEU A 1 95 ? 1.789 -3.560 -8.007 1.00 98.31 95 LEU A O 1
ATOM 721 N N . VAL A 1 96 ? 2.278 -4.396 -10.039 1.00 98.00 96 VAL A N 1
ATOM 722 C CA . VAL A 1 96 ? 1.277 -5.476 -9.993 1.00 98.00 96 VAL A CA 1
ATOM 723 C C . VAL A 1 96 ? 1.597 -6.475 -8.883 1.00 98.00 96 VAL A C 1
ATOM 725 O O . VAL A 1 96 ? 0.738 -6.737 -8.042 1.00 98.00 96 VAL A O 1
ATOM 728 N N . SER A 1 97 ? 2.836 -6.975 -8.829 1.00 98.12 97 SER A N 1
ATOM 729 C CA . SER A 1 97 ? 3.259 -7.974 -7.839 1.00 98.12 97 SER A CA 1
ATOM 730 C C . SER A 1 97 ? 3.051 -7.491 -6.400 1.00 98.12 97 SER A C 1
ATOM 732 O O . SER A 1 97 ? 2.407 -8.170 -5.594 1.00 98.12 97 SER A O 1
ATOM 734 N N . MET A 1 98 ? 3.511 -6.275 -6.087 1.00 98.69 98 MET A N 1
ATOM 735 C CA . MET A 1 98 ? 3.343 -5.690 -4.755 1.00 98.69 98 MET A CA 1
ATOM 736 C C . MET A 1 98 ? 1.872 -5.429 -4.419 1.00 98.69 98 MET A C 1
ATOM 738 O O . MET A 1 98 ? 1.456 -5.632 -3.280 1.00 98.69 98 MET A O 1
ATOM 742 N N . THR A 1 99 ? 1.063 -5.006 -5.393 1.00 98.56 99 THR A N 1
ATOM 743 C CA . THR A 1 99 ? -0.373 -4.753 -5.185 1.00 98.56 99 THR A CA 1
ATOM 744 C C . THR A 1 99 ? -1.139 -6.051 -4.908 1.00 98.56 99 THR A C 1
ATOM 746 O O . THR A 1 99 ? -1.979 -6.099 -4.003 1.00 98.56 99 THR A O 1
ATOM 749 N N . ASP A 1 100 ? -0.810 -7.143 -5.601 1.00 98.31 100 ASP A N 1
ATOM 750 C CA . ASP A 1 100 ? -1.382 -8.462 -5.319 1.00 98.31 100 ASP A CA 1
ATOM 751 C C . ASP A 1 100 ? -0.929 -9.014 -3.959 1.00 98.31 100 ASP A C 1
ATOM 753 O O . ASP A 1 100 ? -1.747 -9.589 -3.230 1.00 98.31 100 ASP A O 1
ATOM 757 N N . ALA A 1 101 ? 0.338 -8.806 -3.585 1.00 98.38 101 ALA A N 1
ATOM 758 C CA . ALA A 1 101 ? 0.857 -9.156 -2.262 1.00 98.38 101 ALA A CA 1
ATOM 759 C C . ALA A 1 101 ? 0.110 -8.418 -1.151 1.00 98.38 101 ALA A C 1
ATOM 761 O O . ALA A 1 101 ? -0.471 -9.054 -0.270 1.00 98.38 101 ALA A O 1
ATOM 762 N N . ARG A 1 102 ? -0.027 -7.097 -1.271 1.00 98.50 102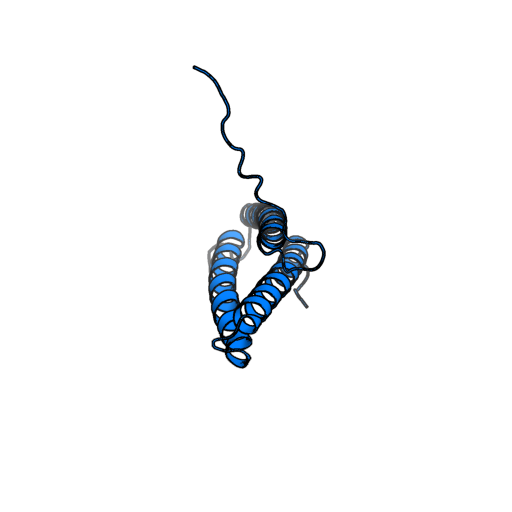 ARG A N 1
ATOM 763 C CA . ARG A 1 102 ? -0.776 -6.297 -0.302 1.00 98.50 102 ARG A CA 1
ATOM 764 C C . ARG A 1 102 ? -2.240 -6.701 -0.208 1.00 98.50 102 ARG A C 1
ATOM 766 O O . ARG A 1 102 ? -2.822 -6.694 0.872 1.00 98.50 102 ARG A O 1
ATOM 773 N N . THR A 1 103 ? -2.850 -7.105 -1.320 1.00 98.69 103 THR A N 1
ATOM 774 C CA . THR A 1 103 ? -4.218 -7.641 -1.303 1.00 98.69 103 THR A CA 1
ATOM 775 C C . THR A 1 103 ? -4.302 -8.919 -0.450 1.00 98.69 103 THR A C 1
ATOM 777 O O . THR A 1 103 ? -5.300 -9.136 0.238 1.00 98.69 103 THR A O 1
ATOM 780 N N . ARG A 1 104 ? -3.274 -9.783 -0.454 1.00 98.31 104 ARG A N 1
ATOM 781 C CA . ARG A 1 104 ? -3.209 -10.961 0.434 1.00 98.31 104 ARG A CA 1
ATOM 782 C C . ARG A 1 104 ? -2.988 -10.572 1.898 1.00 98.31 104 ARG A C 1
ATOM 784 O O . ARG A 1 104 ? -3.721 -11.084 2.741 1.00 98.31 104 ARG A O 1
ATOM 791 N N . GLU A 1 105 ? -2.093 -9.631 2.178 1.00 98.19 105 GLU A N 1
ATOM 792 C CA . GLU A 1 105 ? -1.877 -9.107 3.537 1.00 98.19 105 GLU A CA 1
ATOM 793 C C . GLU A 1 105 ? -3.165 -8.511 4.124 1.00 98.19 105 GLU A C 1
ATOM 795 O O . GLU A 1 105 ? -3.572 -8.849 5.232 1.00 98.19 105 GLU A O 1
ATOM 800 N N . LEU A 1 106 ? -3.883 -7.681 3.357 1.00 98.38 106 LEU A N 1
ATOM 801 C CA . LEU A 1 106 ? -5.151 -7.088 3.794 1.00 98.38 106 LEU A CA 1
ATOM 802 C C . LEU A 1 106 ? -6.209 -8.156 4.121 1.00 98.38 106 LEU A C 1
ATOM 804 O O . LEU A 1 106 ? -6.999 -7.965 5.050 1.00 98.38 106 LEU A O 1
ATOM 808 N N . ARG A 1 107 ? -6.215 -9.285 3.397 1.00 98.12 107 ARG A N 1
ATOM 809 C CA . ARG A 1 107 ? -7.059 -10.451 3.717 1.00 98.12 107 ARG A CA 1
ATOM 810 C C . ARG A 1 107 ? -6.651 -11.121 5.027 1.00 98.12 107 ARG A C 1
ATOM 812 O O . ARG A 1 107 ? -7.530 -11.526 5.781 1.00 98.12 107 ARG A O 1
ATOM 819 N N . GLN A 1 108 ? -5.355 -11.265 5.300 1.00 97.44 108 GLN A N 1
ATOM 820 C CA . GLN A 1 108 ? -4.866 -11.830 6.565 1.00 97.44 108 GLN A CA 1
ATOM 821 C C . GLN A 1 108 ? -5.238 -10.925 7.746 1.00 97.44 108 GLN A C 1
ATOM 823 O O . GLN A 1 108 ? -5.857 -11.407 8.695 1.00 97.44 108 GLN A O 1
ATOM 828 N N . ILE A 1 109 ? -5.008 -9.611 7.620 1.00 96.38 109 ILE A N 1
ATOM 829 C CA . ILE A 1 109 ? -5.393 -8.602 8.621 1.00 96.38 109 ILE A CA 1
ATOM 830 C C . ILE A 1 109 ? -6.898 -8.664 8.908 1.00 96.38 109 ILE A C 1
ATOM 832 O O . ILE A 1 109 ? -7.305 -8.696 10.069 1.00 96.38 109 ILE A O 1
ATOM 836 N N . GLN A 1 110 ? -7.736 -8.739 7.865 1.00 96.62 110 GLN A N 1
ATOM 837 C CA . GLN A 1 110 ? -9.188 -8.873 8.027 1.00 96.62 110 GLN A CA 1
ATOM 838 C C . GLN A 1 110 ? -9.551 -10.106 8.868 1.00 96.62 110 GLN A C 1
ATOM 840 O O . GLN A 1 110 ? -10.425 -10.038 9.726 1.00 96.62 110 GLN A O 1
ATOM 845 N N . ARG A 1 111 ? -8.866 -11.232 8.653 1.00 95.62 111 ARG A N 1
ATOM 846 C CA . ARG A 1 111 ? -9.096 -12.473 9.407 1.00 95.62 111 ARG A CA 1
ATOM 847 C C . ARG A 1 111 ? -8.456 -12.479 10.800 1.00 95.62 111 ARG A C 1
ATOM 849 O O . ARG A 1 111 ? -8.631 -13.451 11.521 1.00 95.62 111 ARG A O 1
ATOM 856 N N . GLY A 1 112 ? -7.724 -11.429 11.184 1.00 89.12 112 GLY A N 1
ATOM 857 C CA . GLY A 1 112 ? -6.964 -11.393 12.436 1.00 89.12 112 GLY A CA 1
ATOM 858 C C . GLY A 1 112 ? -5.755 -12.332 12.462 1.00 89.12 112 GLY A C 1
ATOM 859 O O . GLY A 1 112 ? -5.256 -12.625 13.541 1.00 89.12 112 GLY A O 1
ATOM 860 N N . ALA A 1 113 ? -5.294 -12.803 11.301 1.00 81.06 113 ALA A N 1
ATOM 861 C CA . ALA A 1 113 ? -4.035 -13.529 11.188 1.00 81.06 113 ALA A CA 1
ATOM 862 C C . ALA A 1 113 ? -2.874 -12.529 11.096 1.00 81.06 113 ALA A C 1
ATOM 864 O O . ALA A 1 113 ? -3.028 -11.468 10.480 1.00 81.06 113 ALA A O 1
ATOM 865 N N . SER A 1 114 ? -1.719 -12.876 11.670 1.00 64.25 114 SER A N 1
ATOM 866 C CA . SER A 1 114 ? -0.489 -12.133 11.385 1.00 64.25 114 SER A CA 1
ATOM 867 C C . SER A 1 114 ? -0.187 -12.255 9.887 1.00 64.25 114 SER A C 1
ATOM 869 O O . SER A 1 114 ? -0.329 -13.355 9.347 1.00 64.25 114 SER A O 1
ATOM 871 N N . PRO A 1 115 ? 0.169 -11.162 9.191 1.00 67.12 115 PRO A N 1
ATOM 872 C CA . PRO A 1 115 ? 0.768 -11.286 7.875 1.00 67.12 115 PRO A CA 1
ATOM 873 C C . PRO A 1 115 ? 2.109 -12.015 8.021 1.00 67.12 115 PRO A C 1
ATOM 875 O O . PRO A 1 115 ? 2.893 -11.651 8.902 1.00 67.12 115 PRO A O 1
ATOM 878 N N . ASP A 1 116 ? 2.310 -13.057 7.213 1.00 53.78 116 ASP A N 1
ATOM 879 C CA . ASP A 1 116 ? 3.590 -13.769 7.077 1.00 53.78 116 ASP A CA 1
ATOM 880 C C . ASP A 1 116 ? 4.570 -12.966 6.209 1.00 53.78 116 ASP A C 1
ATOM 882 O O . ASP A 1 116 ? 4.099 -12.342 5.224 1.00 53.78 116 ASP A O 1
#

Sequence (116 aa):
MMILATLLLAAAPPSGMPDLRAADARLNAQYRATMAEMRRRDAAPQPDATTGPSYAQALLDAQRKWIAFRDANCLSVAYEYRGGSAERLSRGTCLVSMTDARTRELRQIQRGASPD